Protein AF-A0A938BZ19-F1 (afdb_monomer_lite)

pLDDT: mean 83.26, std 7.95, range [51.44, 90.5]

Radius of gyration: 12.0 Å; chains: 1; bounding box: 28×34×26 Å

Secondary structure (DSSP, 8-state):
-EEEEE-SSEEEEE-TTSSEEEEEETTTTEEEEEETHHHHHHHHHHHHHHHH-SS--HHHHHHHHHTTGGG--EE----

Sequence (79 aa):
MNLMYSSENYYVVEFPGSAGIELVDKTTGRGGFLEGAVEVKFRARMANLASEEPEPSTESVDEFLAHYDALLMNPVSLH

Structure (mmCIF, N/CA/C/O backbone):
data_AF-A0A938BZ19-F1
#
_entry.id   AF-A0A938BZ19-F1
#
loop_
_atom_site.group_PDB
_atom_site.id
_atom_site.type_symbol
_atom_site.label_atom_id
_atom_site.label_alt_id
_atom_site.label_comp_id
_atom_site.label_asym_id
_atom_site.label_entity_id
_atom_site.label_seq_id
_atom_site.pdbx_PDB_ins_code
_atom_site.Cartn_x
_atom_site.Cartn_y
_atom_site.Cartn_z
_atom_site.occupancy
_atom_site.B_iso_or_equiv
_atom_site.auth_seq_id
_atom_site.auth_comp_id
_atom_site.auth_asym_id
_atom_site.auth_atom_id
_atom_site.pdbx_PDB_model_num
ATOM 1 N N . MET A 1 1 ? 14.608 -3.311 9.113 1.00 78.88 1 MET A N 1
ATOM 2 C CA . MET A 1 1 ? 13.189 -3.140 8.756 1.00 78.88 1 MET A CA 1
ATOM 3 C C . MET A 1 1 ? 12.784 -1.763 9.243 1.00 78.88 1 MET A C 1
ATOM 5 O O . MET A 1 1 ? 13.068 -1.462 10.396 1.00 78.88 1 MET A O 1
ATOM 9 N N . ASN A 1 2 ? 12.261 -0.911 8.370 1.00 82.81 2 ASN A N 1
ATOM 10 C CA . ASN A 1 2 ? 11.823 0.440 8.707 1.00 82.81 2 ASN A CA 1
ATOM 11 C C . ASN A 1 2 ? 10.347 0.576 8.316 1.00 82.81 2 ASN A C 1
ATOM 13 O O . ASN A 1 2 ? 9.964 0.210 7.206 1.00 82.81 2 ASN A O 1
ATOM 17 N N . LEU A 1 3 ? 9.517 1.008 9.263 1.00 85.25 3 LEU A N 1
ATOM 18 C CA . LEU A 1 3 ? 8.081 1.156 9.065 1.00 85.25 3 LEU A CA 1
ATOM 19 C C . LEU A 1 3 ? 7.838 2.453 8.295 1.00 85.25 3 LEU A C 1
ATOM 21 O O . LEU A 1 3 ? 7.961 3.541 8.849 1.00 85.25 3 LEU A O 1
ATOM 25 N N . MET A 1 4 ? 7.508 2.320 7.014 1.00 84.62 4 MET A N 1
ATOM 26 C CA . MET A 1 4 ? 7.193 3.450 6.142 1.00 84.62 4 MET A CA 1
ATOM 27 C C . MET A 1 4 ? 5.800 4.003 6.433 1.00 84.62 4 MET A C 1
ATOM 29 O O . MET A 1 4 ? 5.591 5.212 6.400 1.00 84.62 4 MET A O 1
ATOM 33 N N . TYR A 1 5 ? 4.844 3.112 6.698 1.00 87.56 5 TYR A N 1
ATOM 34 C CA . TYR A 1 5 ? 3.450 3.477 6.905 1.00 87.56 5 TYR A CA 1
ATOM 35 C C . TYR A 1 5 ? 2.729 2.426 7.751 1.00 87.56 5 TYR A C 1
ATOM 37 O O . TYR A 1 5 ? 2.965 1.229 7.593 1.00 87.56 5 TYR A O 1
ATOM 45 N N . SER A 1 6 ? 1.814 2.856 8.617 1.00 87.25 6 SER A N 1
ATOM 46 C CA 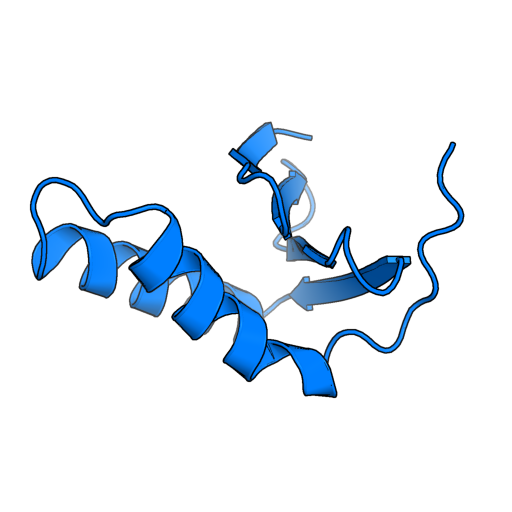. SER A 1 6 ? 0.890 1.959 9.313 1.00 87.25 6 SER A CA 1
ATOM 47 C C . SER A 1 6 ? -0.469 2.618 9.504 1.00 87.25 6 SER A C 1
ATOM 49 O O . SER A 1 6 ? -0.551 3.662 10.151 1.00 87.25 6 SER A O 1
ATOM 51 N N . SER A 1 7 ? -1.516 1.963 9.015 1.00 88.56 7 SER A N 1
ATOM 52 C CA . SER A 1 7 ? -2.915 2.254 9.324 1.00 88.56 7 SER A CA 1
ATOM 53 C C . SER A 1 7 ? -3.529 1.111 10.134 1.00 88.56 7 SER A C 1
ATOM 55 O O . SER A 1 7 ? -2.848 0.157 10.531 1.00 88.56 7 SER A O 1
ATOM 57 N N . GLU A 1 8 ? -4.825 1.209 10.410 1.00 87.25 8 GLU A N 1
ATOM 58 C CA . GLU A 1 8 ? -5.593 0.134 11.038 1.00 87.25 8 GLU A CA 1
ATOM 59 C C . GLU A 1 8 ? -5.733 -1.083 10.105 1.00 87.25 8 GLU A C 1
ATOM 61 O O . GLU A 1 8 ? -5.675 -2.219 10.574 1.00 87.25 8 GLU A O 1
ATOM 66 N N . ASN A 1 9 ? -5.783 -0.850 8.788 1.00 88.69 9 ASN A N 1
ATOM 67 C CA . ASN A 1 9 ? -6.010 -1.881 7.775 1.00 88.69 9 ASN A CA 1
ATOM 68 C C . ASN A 1 9 ? -4.724 -2.369 7.097 1.00 88.69 9 ASN A C 1
ATOM 70 O O . ASN A 1 9 ? -4.625 -3.549 6.791 1.00 88.69 9 ASN A O 1
ATOM 74 N N . TYR A 1 10 ? -3.713 -1.516 6.905 1.00 89.88 10 TYR A N 1
ATOM 75 C CA . TYR A 1 10 ? -2.484 -1.874 6.189 1.00 89.88 10 TYR A CA 1
ATOM 76 C C . TYR A 1 10 ? -1.221 -1.458 6.946 1.00 89.88 10 TYR A C 1
ATOM 78 O O . TYR A 1 10 ? -1.225 -0.587 7.819 1.00 89.88 10 TYR A O 1
ATOM 86 N N . TYR A 1 11 ? -0.092 -2.071 6.602 1.00 89.56 11 TYR A N 1
ATOM 87 C CA . TYR A 1 11 ? 1.224 -1.548 6.950 1.00 89.56 11 TYR A CA 1
ATOM 88 C C . TYR A 1 11 ? 2.232 -1.764 5.820 1.00 89.56 11 TYR A C 1
ATOM 90 O O . TYR A 1 11 ? 2.156 -2.735 5.069 1.00 89.56 11 TYR A O 1
ATOM 98 N N . VAL A 1 12 ? 3.179 -0.833 5.706 1.00 89.44 12 VAL A N 1
ATOM 99 C CA . VAL A 1 12 ? 4.258 -0.849 4.718 1.00 89.44 12 VAL A CA 1
ATOM 100 C C . VAL A 1 12 ? 5.585 -0.796 5.444 1.00 89.44 12 VAL A C 1
ATOM 102 O O . VAL A 1 12 ? 5.847 0.114 6.235 1.00 89.44 12 VAL A O 1
ATOM 105 N N . VAL A 1 13 ? 6.452 -1.744 5.131 1.00 89.31 13 VAL A N 1
ATOM 106 C CA . VAL A 1 13 ? 7.775 -1.878 5.736 1.00 89.31 13 VAL A CA 1
ATOM 107 C C . VAL A 1 13 ? 8.817 -1.983 4.645 1.00 89.31 13 VAL A C 1
ATOM 109 O O . VAL A 1 13 ? 8.701 -2.786 3.728 1.00 89.31 13 VAL A O 1
ATOM 112 N N . GLU A 1 14 ? 9.864 -1.177 4.747 1.00 88.38 14 GLU A N 1
ATOM 113 C CA . GLU A 1 14 ? 11.043 -1.329 3.905 1.00 88.38 14 GLU A CA 1
ATOM 114 C C . GLU A 1 14 ? 12.117 -2.155 4.620 1.00 88.38 14 GLU A C 1
ATOM 116 O O . GLU A 1 14 ? 12.276 -2.121 5.851 1.00 88.38 14 GLU A O 1
ATOM 121 N N . PHE A 1 15 ? 12.916 -2.872 3.839 1.00 82.94 15 PHE A N 1
ATOM 122 C CA . PHE A 1 15 ? 14.055 -3.620 4.352 1.00 82.94 15 PHE A CA 1
ATOM 123 C C . PHE A 1 15 ? 15.350 -2.912 3.951 1.00 82.94 15 PHE A C 1
ATOM 125 O O . PHE A 1 15 ? 15.815 -3.097 2.833 1.00 82.94 15 PHE A O 1
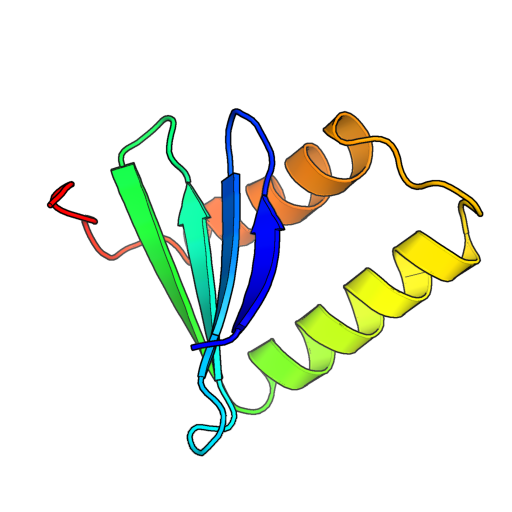ATOM 132 N N . PRO A 1 16 ? 15.989 -2.120 4.832 1.00 66.00 16 PRO A N 1
ATOM 133 C CA . PRO A 1 16 ? 17.276 -1.509 4.513 1.00 66.00 16 PRO A CA 1
ATOM 134 C C . PRO A 1 16 ? 18.297 -2.612 4.185 1.00 66.00 16 PRO A C 1
ATOM 136 O O . PRO A 1 16 ? 18.651 -3.409 5.052 1.00 66.00 16 PRO A O 1
ATOM 139 N N . GLY A 1 17 ? 18.715 -2.684 2.917 1.00 70.31 17 GLY A N 1
ATOM 140 C CA . GLY A 1 17 ? 19.621 -3.711 2.382 1.00 70.31 17 GLY A CA 1
ATOM 141 C C . GLY A 1 17 ? 19.007 -4.626 1.314 1.00 70.31 17 GLY A C 1
ATOM 142 O O . GLY A 1 17 ? 19.747 -5.192 0.516 1.00 70.31 17 GLY A O 1
ATOM 143 N N . SER A 1 18 ? 17.679 -4.725 1.240 1.00 66.19 18 SER A N 1
ATOM 144 C CA . SER A 1 18 ? 16.955 -5.301 0.100 1.00 66.19 18 SER A CA 1
ATOM 145 C C . SER A 1 18 ? 16.172 -4.165 -0.544 1.00 66.19 18 SER A C 1
ATOM 147 O O . SER A 1 18 ? 15.426 -3.481 0.142 1.00 66.19 18 SER A O 1
ATOM 149 N N . ALA A 1 19 ? 16.370 -3.892 -1.834 1.00 74.19 19 ALA A N 1
ATOM 150 C CA . ALA A 1 19 ? 15.639 -2.836 -2.546 1.00 74.19 19 ALA A CA 1
ATOM 151 C C . ALA A 1 19 ? 14.174 -3.256 -2.785 1.00 74.19 19 ALA A C 1
ATOM 153 O O . ALA A 1 19 ? 13.736 -3.460 -3.916 1.00 74.19 19 ALA A O 1
ATOM 154 N N . GLY A 1 20 ? 13.451 -3.466 -1.689 1.00 84.50 20 GLY A N 1
ATOM 155 C CA . GLY A 1 20 ? 12.116 -4.012 -1.656 1.00 84.50 20 GLY A CA 1
ATOM 156 C C . GLY A 1 20 ? 11.368 -3.560 -0.411 1.00 84.50 20 GLY A C 1
ATOM 15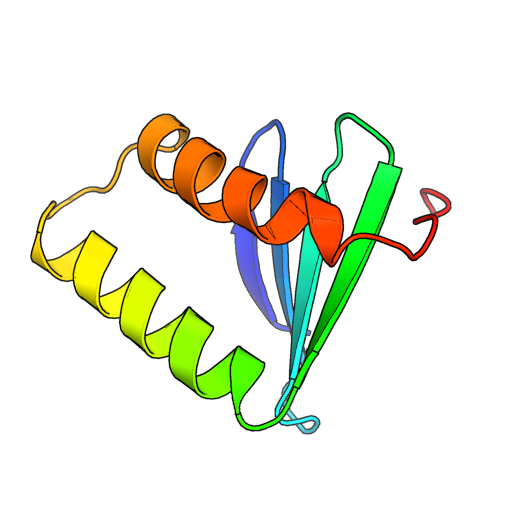7 O O . GLY A 1 20 ? 11.938 -3.279 0.652 1.00 84.50 20 GLY A O 1
ATOM 158 N N . ILE A 1 21 ? 10.065 -3.458 -0.592 1.00 89.38 21 ILE A N 1
ATOM 159 C CA . ILE A 1 21 ? 9.094 -3.065 0.412 1.00 89.38 21 ILE A CA 1
ATOM 160 C C . ILE A 1 21 ? 8.092 -4.200 0.553 1.00 89.38 21 ILE A C 1
ATOM 162 O O . ILE A 1 21 ? 7.727 -4.852 -0.421 1.00 89.38 21 ILE A O 1
ATOM 166 N N . GLU A 1 22 ? 7.633 -4.435 1.763 1.00 89.81 22 GLU A N 1
ATOM 167 C CA . GLU A 1 22 ? 6.558 -5.367 2.035 1.00 89.81 22 GLU A CA 1
ATOM 168 C C . GLU A 1 22 ? 5.317 -4.567 2.401 1.00 89.81 22 GLU A C 1
ATOM 170 O O . GLU A 1 22 ? 5.330 -3.738 3.315 1.00 89.81 22 GLU A O 1
ATOM 175 N N . LEU A 1 23 ? 4.266 -4.794 1.624 1.00 90.50 23 LEU A N 1
ATOM 176 C CA . LEU A 1 23 ? 2.930 -4.297 1.884 1.00 90.50 23 LEU A CA 1
ATOM 177 C C . LEU A 1 23 ? 2.130 -5.439 2.489 1.00 90.50 23 LEU A C 1
ATOM 179 O O . LEU A 1 23 ? 2.103 -6.534 1.930 1.00 90.50 23 LEU A O 1
ATOM 183 N N . VAL A 1 24 ? 1.459 -5.176 3.601 1.00 89.56 24 VAL A N 1
ATOM 184 C CA . VAL A 1 24 ? 0.587 -6.149 4.247 1.00 89.56 24 VAL A CA 1
ATOM 185 C C . VAL A 1 24 ? -0.758 -5.527 4.541 1.00 89.56 24 VAL A C 1
ATOM 187 O O . VAL A 1 24 ? -0.851 -4.456 5.138 1.00 89.56 24 VAL A O 1
ATOM 190 N N . ASP A 1 25 ? -1.787 -6.256 4.146 1.00 90.44 25 ASP A N 1
ATOM 191 C CA . ASP A 1 25 ? -3.168 -6.056 4.519 1.00 90.44 25 ASP A CA 1
ATOM 192 C C . ASP A 1 25 ? -3.480 -6.874 5.784 1.00 90.44 25 ASP A C 1
ATOM 194 O O . ASP A 1 25 ? -3.404 -8.108 5.825 1.00 90.44 25 ASP A O 1
ATOM 198 N N . LYS A 1 26 ? -3.812 -6.155 6.853 1.00 88.06 26 LYS A N 1
ATOM 199 C CA . LYS A 1 26 ? -4.178 -6.698 8.165 1.00 88.06 26 LYS A CA 1
ATOM 200 C C . LYS A 1 26 ? -5.602 -7.249 8.172 1.00 88.06 26 LYS A C 1
ATOM 202 O O . LYS A 1 26 ? -5.920 -8.053 9.044 1.00 88.06 26 LYS A O 1
ATOM 207 N N . THR A 1 27 ? -6.449 -6.825 7.232 1.00 85.50 27 THR A N 1
ATOM 208 C CA . THR A 1 27 ? -7.872 -7.194 7.200 1.00 85.50 27 THR A CA 1
ATOM 209 C C . THR A 1 27 ? -8.084 -8.635 6.721 1.00 85.50 27 THR A C 1
ATOM 211 O O . THR A 1 27 ? -8.837 -9.402 7.318 1.00 85.50 27 THR A O 1
ATOM 214 N N . THR A 1 28 ? -7.354 -9.030 5.685 1.00 84.12 28 THR A N 1
ATOM 215 C CA . THR A 1 28 ? -7.320 -10.357 5.065 1.00 84.12 28 THR A CA 1
ATOM 216 C C . THR A 1 28 ? -6.131 -11.193 5.538 1.00 84.12 28 THR A C 1
ATOM 218 O O . THR A 1 28 ? -6.117 -12.406 5.315 1.00 84.12 28 THR A O 1
ATOM 221 N N . GLY A 1 29 ? -5.145 -10.572 6.198 1.00 85.62 29 GLY A N 1
ATOM 222 C CA . GLY A 1 29 ? -3.921 -11.236 6.650 1.00 85.62 29 GLY A CA 1
ATOM 223 C C . GLY A 1 29 ? -3.030 -11.646 5.479 1.00 85.62 29 GLY A C 1
ATOM 224 O O . GLY A 1 29 ? -2.458 -12.738 5.475 1.00 85.62 29 GLY A O 1
ATOM 225 N N . ARG A 1 30 ? -2.958 -10.808 4.443 1.00 88.00 30 ARG A N 1
ATOM 226 C CA . ARG A 1 30 ? -2.200 -11.078 3.219 1.00 88.00 30 ARG A CA 1
ATOM 227 C C . ARG A 1 30 ? -1.170 -10.000 2.970 1.00 88.00 30 ARG A C 1
ATOM 229 O O . ARG A 1 30 ? -1.386 -8.833 3.257 1.00 88.00 30 ARG A O 1
ATOM 236 N N . GLY A 1 31 ? -0.043 -10.401 2.411 1.00 89.56 31 GLY A N 1
ATOM 237 C CA . GLY A 1 31 ? 1.084 -9.534 2.143 1.00 89.56 31 GLY A CA 1
ATOM 238 C C . GLY A 1 31 ? 1.684 -9.793 0.776 1.00 89.56 31 GLY A C 1
ATOM 239 O O . GLY A 1 31 ? 1.500 -10.850 0.167 1.00 89.56 31 GLY A O 1
ATOM 240 N N . GLY A 1 32 ? 2.411 -8.799 0.295 1.00 89.19 32 GLY A N 1
ATOM 241 C CA . GLY A 1 32 ? 3.121 -8.823 -0.967 1.00 89.19 32 GLY A CA 1
ATOM 242 C C . GLY A 1 32 ? 4.459 -8.123 -0.810 1.00 89.19 32 GLY A C 1
ATOM 243 O O . GLY A 1 32 ? 4.546 -7.023 -0.263 1.00 89.19 32 GLY A O 1
ATOM 244 N N . PHE A 1 33 ? 5.504 -8.771 -1.312 1.00 88.19 33 PHE A N 1
ATOM 245 C CA . PHE A 1 33 ? 6.820 -8.168 -1.415 1.00 88.19 33 PHE A CA 1
ATOM 246 C C . PHE A 1 33 ? 6.946 -7.497 -2.782 1.00 88.19 33 PHE A C 1
ATOM 248 O O . PHE A 1 33 ? 6.834 -8.146 -3.823 1.00 88.19 33 PHE A O 1
ATOM 255 N N . LEU A 1 34 ? 7.133 -6.182 -2.779 1.00 88.31 34 LEU A N 1
ATOM 256 C CA . LEU A 1 34 ? 7.334 -5.377 -3.972 1.00 88.31 34 LEU A CA 1
ATOM 257 C C . LEU A 1 34 ? 8.825 -5.067 -4.072 1.00 88.31 34 LEU A C 1
ATOM 259 O O . LEU A 1 34 ? 9.401 -4.460 -3.173 1.00 88.31 34 LEU A O 1
ATOM 263 N N . GLU A 1 35 ? 9.445 -5.447 -5.182 1.00 88.19 35 GLU A N 1
ATOM 264 C CA . GLU A 1 35 ? 10.862 -5.202 -5.450 1.00 88.19 35 GLU A CA 1
ATOM 265 C C . GLU A 1 35 ? 11.093 -4.729 -6.890 1.00 88.19 35 GLU A C 1
ATOM 267 O O . GLU A 1 35 ? 10.230 -4.849 -7.772 1.00 88.19 35 GLU A O 1
ATOM 272 N N . GLY A 1 36 ? 12.263 -4.134 -7.126 1.00 87.31 36 GLY A N 1
ATOM 273 C CA . GLY A 1 36 ? 12.673 -3.663 -8.446 1.00 87.31 36 GLY A CA 1
ATOM 274 C C . GLY A 1 36 ? 11.723 -2.608 -9.021 1.00 87.31 36 GLY A C 1
ATOM 275 O O . GLY A 1 36 ? 11.430 -1.595 -8.394 1.00 87.31 36 GLY A O 1
ATOM 276 N N . ALA A 1 37 ? 11.224 -2.824 -10.241 1.00 86.50 37 ALA A N 1
ATOM 277 C CA . ALA A 1 37 ? 10.404 -1.826 -10.934 1.00 86.50 37 ALA A CA 1
ATOM 278 C C . ALA A 1 37 ? 9.067 -1.514 -10.231 1.00 86.50 37 ALA A C 1
ATOM 280 O O . ALA A 1 37 ? 8.522 -0.423 -10.420 1.00 86.50 37 ALA A O 1
ATOM 281 N N . VAL A 1 38 ? 8.524 -2.458 -9.454 1.00 85.62 38 VAL A N 1
ATOM 282 C CA . VAL A 1 38 ? 7.261 -2.261 -8.726 1.00 85.62 38 VAL A CA 1
ATOM 283 C C . VAL A 1 38 ? 7.489 -1.387 -7.495 1.00 85.62 38 VAL A C 1
ATOM 285 O O . VAL A 1 38 ? 6.720 -0.459 -7.266 1.00 85.62 38 VAL A O 1
ATOM 288 N N . GLU A 1 39 ? 8.587 -1.611 -6.772 1.00 88.19 39 GLU A N 1
ATOM 289 C CA . GLU A 1 39 ? 9.003 -0.789 -5.629 1.00 88.19 39 GLU A CA 1
ATOM 290 C C . GLU A 1 39 ? 9.263 0.668 -6.038 1.00 88.19 39 GLU A C 1
ATOM 292 O O . GLU A 1 39 ? 8.711 1.587 -5.427 1.00 88.19 39 GLU A O 1
ATOM 297 N N . VAL A 1 40 ? 10.000 0.893 -7.131 1.00 87.69 40 VAL A N 1
ATOM 298 C CA . VAL A 1 40 ? 10.266 2.247 -7.646 1.00 87.69 40 VAL A CA 1
ATOM 299 C C . VAL A 1 40 ? 8.963 2.970 -7.993 1.00 87.69 40 VAL A C 1
ATOM 301 O O . VAL A 1 40 ? 8.772 4.133 -7.629 1.00 87.69 40 VAL A O 1
ATOM 304 N N . LYS A 1 41 ? 8.038 2.283 -8.678 1.00 88.19 41 LYS A N 1
ATOM 305 C CA . LYS A 1 41 ? 6.725 2.849 -9.020 1.00 88.19 41 LYS A CA 1
ATOM 306 C C . LYS A 1 41 ? 5.891 3.136 -7.778 1.00 88.19 41 LYS A C 1
ATOM 308 O O . LYS A 1 41 ? 5.269 4.192 -7.719 1.00 88.19 41 LYS A O 1
ATOM 313 N N . PHE A 1 42 ? 5.893 2.239 -6.798 1.00 88.44 42 PHE A N 1
ATOM 314 C CA . PHE A 1 42 ? 5.173 2.426 -5.545 1.00 88.44 42 PHE A CA 1
ATOM 315 C C . PHE A 1 42 ? 5.667 3.671 -4.804 1.00 88.44 42 PHE A C 1
ATOM 317 O O . PHE A 1 42 ? 4.866 4.528 -4.441 1.00 88.44 42 PHE A O 1
ATOM 324 N N . ARG A 1 43 ? 6.988 3.829 -4.650 1.00 86.06 43 ARG A N 1
ATOM 325 C CA . ARG A 1 43 ? 7.577 5.012 -4.006 1.00 86.06 43 ARG A CA 1
ATOM 326 C C . ARG A 1 43 ? 7.248 6.299 -4.751 1.00 86.06 43 ARG A C 1
ATOM 328 O O . ARG A 1 43 ? 6.907 7.292 -4.117 1.00 86.06 43 ARG A O 1
ATOM 335 N N . ALA A 1 44 ? 7.297 6.276 -6.083 1.00 88.69 44 ALA A N 1
ATOM 336 C CA . ALA A 1 44 ? 6.903 7.424 -6.894 1.00 88.69 44 ALA A CA 1
ATOM 337 C C . ALA A 1 44 ? 5.424 7.791 -6.689 1.00 88.69 44 ALA A C 1
ATOM 339 O O . ALA A 1 44 ? 5.096 8.969 -6.592 1.00 88.69 44 ALA A O 1
ATOM 340 N N . ARG A 1 45 ? 4.537 6.793 -6.579 1.00 86.94 45 ARG A N 1
ATOM 341 C CA . ARG A 1 45 ? 3.111 7.001 -6.295 1.00 86.94 45 ARG A CA 1
ATOM 342 C C . ARG A 1 45 ? 2.863 7.530 -4.882 1.00 86.94 45 ARG A C 1
ATOM 344 O O . ARG A 1 45 ? 2.113 8.483 -4.749 1.00 86.94 45 ARG A O 1
ATOM 351 N N . MET A 1 46 ? 3.532 6.991 -3.863 1.00 84.38 46 MET A N 1
ATOM 352 C CA . MET A 1 46 ? 3.455 7.506 -2.487 1.00 84.38 46 MET A CA 1
ATOM 353 C C . MET A 1 46 ? 3.951 8.953 -2.388 1.00 84.38 46 MET A C 1
ATOM 355 O O . MET A 1 46 ? 3.318 9.784 -1.745 1.00 84.38 46 MET A O 1
ATOM 359 N N . ALA A 1 47 ? 5.060 9.279 -3.060 1.00 85.25 47 ALA A N 1
ATOM 360 C CA . ALA A 1 47 ? 5.572 10.646 -3.117 1.00 85.25 47 ALA A CA 1
ATOM 361 C C . ALA A 1 47 ? 4.613 11.592 -3.856 1.00 85.25 47 ALA A C 1
ATOM 363 O O . ALA A 1 47 ? 4.474 12.751 -3.473 1.00 85.25 47 ALA A O 1
ATOM 364 N N . ASN A 1 48 ? 3.945 11.101 -4.904 1.00 87.19 48 ASN A N 1
ATOM 365 C CA . ASN A 1 48 ? 2.921 11.851 -5.620 1.00 87.19 48 ASN A CA 1
ATOM 366 C C . ASN A 1 48 ? 1.696 12.104 -4.730 1.00 87.19 48 ASN A C 1
ATOM 368 O O . ASN A 1 48 ? 1.302 13.256 -4.616 1.00 87.19 48 ASN A O 1
ATOM 372 N N . LEU A 1 49 ? 1.215 11.091 -4.002 1.00 84.75 49 LEU A N 1
ATOM 373 C CA . LEU A 1 49 ? 0.122 11.219 -3.033 1.00 84.75 49 LEU A CA 1
ATOM 374 C C . LEU A 1 49 ? 0.435 12.276 -1.959 1.00 84.75 49 LEU A C 1
ATOM 376 O O . LEU A 1 49 ? -0.365 13.169 -1.710 1.00 84.75 49 LEU A O 1
ATOM 380 N N . ALA A 1 50 ? 1.648 12.238 -1.396 1.00 79.88 50 ALA A N 1
ATOM 381 C CA . ALA A 1 50 ? 2.122 13.231 -0.427 1.00 79.88 50 ALA A CA 1
ATOM 382 C C . ALA A 1 50 ? 2.361 14.634 -1.024 1.00 79.88 50 ALA A C 1
ATOM 384 O O . ALA A 1 50 ? 2.543 15.600 -0.287 1.00 79.88 50 ALA A O 1
ATOM 385 N N . SER A 1 51 ? 2.428 14.753 -2.354 1.00 82.56 51 SER A N 1
ATOM 386 C CA . SER A 1 51 ? 2.546 16.042 -3.048 1.00 82.56 51 SER A CA 1
ATOM 387 C C . SER A 1 51 ? 1.182 16.614 -3.439 1.00 82.56 51 SER A C 1
ATOM 389 O O . SER A 1 51 ? 1.042 17.832 -3.529 1.00 82.56 51 SER A O 1
ATOM 391 N N . GLU A 1 52 ? 0.201 15.752 -3.711 1.00 81.56 52 GLU A N 1
ATOM 392 C CA . GLU A 1 52 ? -1.182 16.133 -4.012 1.00 81.56 52 GLU A CA 1
ATOM 393 C C . GLU A 1 52 ? -1.925 16.562 -2.745 1.00 81.56 52 GLU A C 1
ATOM 395 O O . GLU A 1 52 ? -2.655 17.553 -2.767 1.00 81.56 52 GLU A O 1
ATOM 400 N N . GLU A 1 53 ? -1.677 15.872 -1.631 1.00 75.31 53 GLU A N 1
ATOM 401 C CA . GLU A 1 53 ? -2.242 16.191 -0.326 1.00 75.31 53 GLU A CA 1
ATOM 402 C C . GLU A 1 53 ? -1.108 16.454 0.681 1.00 75.31 53 GLU A C 1
ATOM 404 O O . GLU A 1 53 ? -0.271 15.575 0.891 1.00 75.31 53 GLU A O 1
ATOM 409 N N . PRO A 1 54 ? -1.054 17.633 1.336 1.00 67.94 54 PRO A N 1
ATOM 410 C CA . PRO A 1 54 ? -0.014 17.935 2.325 1.00 67.94 54 PRO A CA 1
ATOM 411 C C . PRO A 1 54 ? -0.074 17.012 3.553 1.00 67.94 54 PRO A C 1
ATOM 413 O O . PRO A 1 54 ? 0.939 16.818 4.222 1.00 67.94 54 PRO A O 1
ATOM 416 N N . GLU A 1 55 ? -1.244 16.429 3.825 1.00 70.75 55 GLU A N 1
ATOM 417 C CA . GLU A 1 55 ? -1.474 15.406 4.844 1.00 70.75 55 GLU A CA 1
ATOM 418 C C . GLU A 1 55 ? -2.397 14.330 4.247 1.00 70.75 55 GLU A C 1
ATOM 420 O O . GLU A 1 55 ? -3.619 14.435 4.379 1.00 70.75 55 GLU A O 1
ATOM 425 N N . PRO A 1 56 ? -1.854 13.326 3.530 1.00 73.06 56 PRO A N 1
ATOM 426 C CA . PRO A 1 56 ? -2.684 12.279 2.954 1.00 73.06 56 PRO A CA 1
ATOM 427 C C . PRO A 1 56 ? -3.385 11.530 4.088 1.00 73.06 56 PRO A C 1
ATOM 429 O O . PRO A 1 56 ? -2.746 11.009 5.008 1.00 73.06 56 PRO A O 1
ATOM 432 N N . SER A 1 57 ? -4.715 11.503 4.032 1.00 82.12 57 SER A N 1
ATOM 433 C CA . SER A 1 57 ? -5.523 10.827 5.044 1.00 82.12 57 SER A CA 1
ATOM 434 C C . SER A 1 57 ? -5.247 9.328 5.019 1.00 82.12 57 SER A C 1
ATOM 436 O O . SER A 1 57 ? -4.927 8.760 3.971 1.00 82.12 57 SER A O 1
ATOM 438 N N . THR A 1 58 ? -5.399 8.658 6.165 1.00 84.12 58 THR A N 1
ATOM 439 C CA . THR A 1 58 ? -5.200 7.205 6.227 1.00 84.12 58 THR A CA 1
ATOM 440 C C . THR A 1 58 ? -6.087 6.471 5.231 1.00 84.12 58 THR A C 1
ATOM 442 O O . THR A 1 58 ? -5.620 5.516 4.637 1.00 84.12 58 THR A O 1
ATOM 445 N N . GLU A 1 59 ? -7.301 6.972 4.985 1.00 84.69 59 GLU A N 1
ATOM 446 C CA . GLU A 1 59 ? -8.242 6.442 3.990 1.00 84.69 59 GLU A CA 1
ATOM 447 C C . GLU A 1 59 ? -7.736 6.570 2.542 1.00 84.69 59 GLU A C 1
ATOM 449 O O . GLU A 1 59 ? -7.799 5.590 1.806 1.00 84.69 59 GLU A O 1
ATOM 454 N N . SER A 1 60 ? -7.172 7.722 2.137 1.00 85.88 60 SER A N 1
ATOM 455 C CA . SER A 1 60 ? -6.584 7.898 0.792 1.00 85.88 60 SER A CA 1
ATOM 456 C C . SER A 1 60 ? -5.439 6.913 0.551 1.00 85.88 60 SER A C 1
ATOM 458 O O . SER A 1 60 ? -5.317 6.324 -0.524 1.00 85.88 60 SER A O 1
ATOM 460 N N . VAL A 1 61 ? -4.585 6.722 1.563 1.00 86.12 61 VAL A N 1
ATOM 461 C CA . VAL A 1 61 ? -3.484 5.757 1.481 1.00 86.12 61 VAL A CA 1
ATOM 462 C C . VAL A 1 61 ? -4.034 4.331 1.444 1.00 86.12 61 VAL A C 1
ATOM 464 O O . VAL A 1 61 ? -3.593 3.549 0.611 1.00 86.12 61 VAL A O 1
ATOM 467 N N . ASP A 1 62 ? -5.011 3.995 2.286 1.00 86.38 62 ASP A N 1
ATOM 468 C CA . ASP A 1 62 ? -5.675 2.685 2.305 1.00 86.38 62 ASP A CA 1
ATOM 469 C C . ASP A 1 62 ? -6.266 2.320 0.938 1.00 86.38 62 ASP A C 1
ATOM 471 O O . ASP A 1 62 ? -6.032 1.224 0.433 1.00 86.38 62 ASP A O 1
ATOM 475 N N . GLU A 1 63 ? -6.976 3.255 0.301 1.00 87.19 63 GLU A N 1
ATOM 476 C CA . GLU A 1 63 ? -7.568 3.059 -1.025 1.00 87.19 63 GLU A CA 1
ATOM 477 C C . GLU A 1 63 ? -6.488 2.834 -2.094 1.00 87.19 63 GLU A C 1
ATOM 479 O O . GLU A 1 63 ? -6.609 1.950 -2.949 1.00 87.19 63 GLU A O 1
ATOM 484 N N . PHE A 1 64 ? -5.380 3.576 -2.016 1.00 87.44 64 PHE A N 1
ATOM 485 C CA . PHE A 1 64 ? -4.223 3.357 -2.879 1.00 87.44 64 PHE A CA 1
ATOM 486 C C . PHE A 1 64 ? -3.590 1.973 -2.660 1.00 87.44 64 PHE A C 1
ATOM 488 O O . PHE A 1 64 ? -3.253 1.290 -3.633 1.00 87.44 64 PHE A O 1
ATOM 495 N N . LEU A 1 65 ? -3.436 1.543 -1.405 1.00 88.06 65 LEU A N 1
ATOM 496 C CA . LEU A 1 65 ? -2.863 0.243 -1.045 1.00 88.06 65 LEU A CA 1
ATOM 497 C C . LEU A 1 65 ? -3.774 -0.918 -1.457 1.00 88.06 65 LEU A 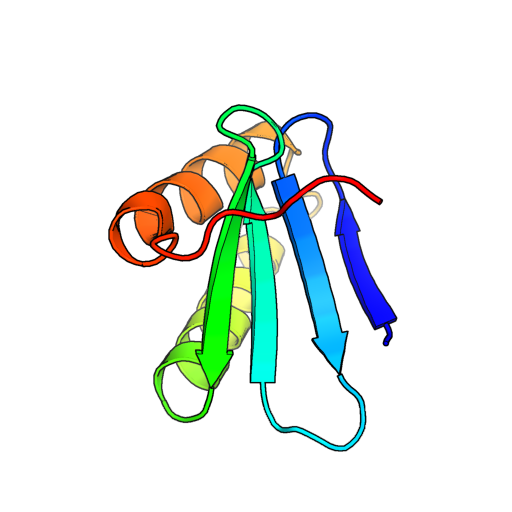C 1
ATOM 499 O O . LEU A 1 65 ? -3.270 -1.928 -1.950 1.00 88.06 65 LEU A O 1
ATOM 503 N N . ALA A 1 66 ? -5.094 -0.745 -1.373 1.00 86.38 66 ALA A N 1
ATOM 504 C CA . ALA A 1 66 ? -6.079 -1.719 -1.837 1.00 86.38 66 ALA A CA 1
ATOM 505 C C . ALA A 1 66 ? -5.936 -2.032 -3.338 1.00 86.38 66 ALA A C 1
ATOM 507 O O . ALA A 1 66 ? -6.227 -3.141 -3.780 1.00 86.38 66 ALA A O 1
ATOM 508 N N . HIS A 1 67 ? -5.403 -1.104 -4.141 1.00 86.56 67 HIS A N 1
ATOM 509 C CA . HIS A 1 67 ? -5.119 -1.357 -5.558 1.00 86.56 67 HIS A CA 1
ATOM 510 C C . HIS A 1 67 ? -4.028 -2.423 -5.781 1.00 86.56 67 HIS A C 1
ATOM 512 O O . HIS A 1 67 ? -3.936 -3.008 -6.862 1.00 86.56 67 HIS A O 1
ATOM 518 N N . TYR A 1 68 ? -3.202 -2.681 -4.764 1.00 85.75 68 TYR A N 1
ATOM 519 C CA . TYR A 1 68 ? -2.172 -3.716 -4.768 1.00 85.75 68 TYR A CA 1
ATOM 520 C C . TYR A 1 68 ? -2.674 -5.043 -4.187 1.00 85.75 68 TYR A C 1
ATOM 522 O O . TYR A 1 68 ? -1.887 -5.984 -4.160 1.00 85.75 68 TYR A O 1
ATOM 530 N N . ASP A 1 69 ? -3.949 -5.166 -3.791 1.00 83.44 69 ASP A N 1
ATOM 531 C CA . ASP A 1 69 ? -4.536 -6.402 -3.239 1.00 83.44 69 ASP A CA 1
ATOM 532 C C . ASP A 1 69 ? -4.261 -7.630 -4.122 1.00 83.44 69 ASP A C 1
ATOM 534 O O . ASP A 1 69 ? -3.840 -8.679 -3.641 1.00 83.44 69 ASP A O 1
ATOM 538 N N . ALA A 1 70 ? -4.348 -7.468 -5.446 1.00 82.62 70 ALA A N 1
ATOM 539 C CA . ALA A 1 70 ? -4.039 -8.532 -6.402 1.00 82.62 70 ALA A CA 1
ATOM 540 C C . ALA A 1 70 ? -2.582 -9.043 -6.329 1.00 82.62 70 ALA A C 1
ATOM 542 O O . ALA A 1 70 ? -2.288 -10.147 -6.790 1.00 82.62 70 ALA A O 1
ATOM 543 N N . LEU A 1 71 ? -1.662 -8.247 -5.779 1.00 81.06 71 LEU A N 1
ATOM 544 C CA . LEU A 1 71 ? -0.259 -8.601 -5.547 1.00 81.06 71 LE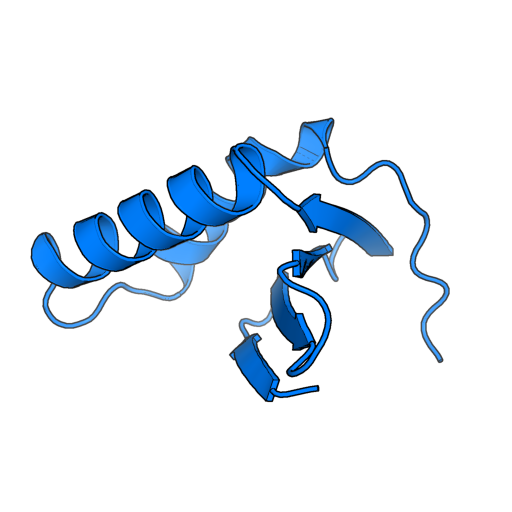U A CA 1
ATOM 545 C C . LEU A 1 71 ? -0.030 -9.185 -4.141 1.00 81.06 71 LEU A C 1
ATOM 547 O O . LEU A 1 71 ? 1.023 -9.779 -3.899 1.00 81.06 71 LEU A O 1
ATOM 551 N N . LEU A 1 72 ? -1.007 -9.076 -3.233 1.00 85.12 72 LEU A N 1
ATOM 552 C CA . LEU A 1 72 ? -0.969 -9.621 -1.873 1.00 85.12 72 LEU A CA 1
ATOM 553 C C . LEU A 1 72 ? -1.359 -11.104 -1.876 1.00 85.12 72 L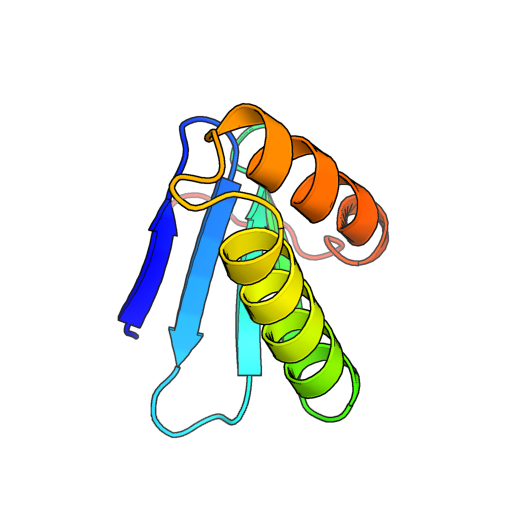EU A C 1
ATOM 555 O O . LEU A 1 72 ? -2.392 -11.522 -1.357 1.00 85.12 72 LEU A O 1
ATOM 559 N N . MET A 1 73 ? -0.528 -11.928 -2.506 1.00 80.69 73 MET A N 1
ATOM 560 C CA . MET A 1 73 ? -0.788 -13.367 -2.625 1.00 80.69 73 MET A CA 1
ATOM 561 C C . MET A 1 73 ? -0.222 -14.184 -1.461 1.00 80.69 73 MET A C 1
ATOM 563 O O . MET A 1 73 ? -0.558 -15.362 -1.324 1.00 80.69 73 MET A O 1
ATOM 567 N N . ASN A 1 74 ? 0.642 -13.594 -0.633 1.00 80.38 74 ASN A N 1
ATOM 568 C CA . ASN A 1 74 ? 1.339 -14.324 0.413 1.00 80.38 74 ASN A CA 1
ATOM 569 C C . ASN A 1 74 ? 0.544 -14.258 1.726 1.00 80.38 74 ASN A C 1
ATOM 571 O O . ASN A 1 74 ? 0.282 -13.161 2.216 1.00 80.38 74 ASN A O 1
ATOM 575 N N . PRO A 1 75 ? 0.157 -15.393 2.332 1.00 79.62 75 PRO A N 1
ATOM 576 C CA . PRO A 1 75 ? -0.502 -15.374 3.630 1.00 79.62 75 PRO A CA 1
ATOM 577 C C . PRO A 1 75 ? 0.487 -14.895 4.696 1.00 79.62 75 PRO A C 1
ATOM 579 O O . PRO A 1 75 ? 1.523 -15.523 4.929 1.00 79.62 75 PRO A O 1
ATOM 582 N N . VAL A 1 76 ? 0.158 -13.795 5.366 1.00 75.69 76 VAL A N 1
ATOM 583 C CA . VAL A 1 76 ? 0.904 -13.314 6.526 1.00 75.69 76 VAL A CA 1
ATOM 584 C C . VAL A 1 76 ? 0.314 -14.022 7.729 1.00 75.69 76 VAL A C 1
ATOM 586 O O . VAL A 1 76 ? -0.729 -13.651 8.262 1.00 75.69 76 VAL A O 1
ATOM 589 N N . SER A 1 77 ? 0.968 -15.108 8.134 1.00 63.03 77 SER A N 1
ATOM 590 C CA . SER A 1 77 ? 0.676 -15.703 9.434 1.00 63.03 77 SER A CA 1
ATOM 591 C C . SER A 1 77 ? 1.144 -14.707 10.486 1.00 63.03 77 SER A C 1
ATOM 593 O O . SER A 1 77 ? 2.347 -14.528 10.670 1.00 63.03 77 SER A O 1
ATOM 595 N N . LEU A 1 78 ? 0.178 -14.010 11.089 1.00 51.44 78 LEU A N 1
ATOM 596 C CA . LEU A 1 78 ? 0.373 -13.129 12.236 1.00 51.44 78 LEU A CA 1
ATOM 597 C C . LEU A 1 78 ? 1.319 -13.824 13.236 1.00 51.44 78 LEU A C 1
ATOM 599 O O . LEU A 1 78 ? 1.036 -14.954 13.641 1.00 51.44 78 LEU A O 1
ATOM 603 N N . HIS A 1 79 ? 2.440 -13.183 13.574 1.00 51.59 79 HIS A N 1
ATOM 604 C CA . HIS A 1 79 ? 3.350 -13.642 14.629 1.00 51.59 79 HIS A CA 1
ATOM 605 C C . HIS A 1 79 ? 2.890 -13.113 15.988 1.00 51.59 79 HIS A C 1
ATOM 607 O O . HIS A 1 79 ? 2.427 -11.949 16.027 1.00 51.59 79 HIS A O 1
#

Foldseek 3Di:
DAWPDDDPFKTKADDVPAQWIKIAGPVQQFIAIQHDPRSVVVVVVVVVQCVVDVDRDPVNVVVVSVVCVVRRPHRRPDD